Protein AF-A0A5F0D2C3-F1 (afdb_monomer_lite)

Secondary structure (DSSP, 8-state):
-EEE-TTT--EEEE-SSEE-S--EE-TTT--EEEEEEETTTTEEEEEEEETTTEEEEEEEEPSSEEEEEE-SSEEEEEETTEEEEEETTT--EEEEE-PPPPS-B-TTS-EEEE-SSTT-EEEEPPP-TT------

Organism: NCBI:txid1424661

Foldseek 3Di:
DFDALPVPRDTQDDDAAAWDADWAAAPVQRKIWTWGAHPPVRWIKIWITHSVRGTQDIDTDPADKHFQEDHQFWTWIDHPQWIWIAGRRHRDTQDTGNDFDFNYQDHVQWGWGQDPDNPDTDTDRDDSPRPPPPPD

pLDDT: mean 83.44, std 12.87, range [31.44, 94.81]

Structure (mmCIF, N/CA/C/O backbone):
data_AF-A0A5F0D2C3-F1
#
_entry.id   AF-A0A5F0D2C3-F1
#
loop_
_atom_site.group_PDB
_atom_site.id
_atom_site.type_symbol
_atom_site.label_atom_id
_atom_site.label_alt_id
_atom_site.label_comp_id
_atom_site.label_asym_id
_atom_site.label_entity_id
_atom_site.label_seq_id
_atom_site.pdbx_PDB_ins_code
_atom_site.Cartn_x
_atom_site.Cartn_y
_atom_site.Cartn_z
_atom_site.occupancy
_atom_site.B_iso_or_equiv
_atom_site.auth_seq_id
_atom_site.auth_comp_id
_atom_site.auth_asym_id
_atom_site.auth_atom_id
_atom_site.pdbx_PDB_model_num
ATOM 1 N N . MET A 1 1 ? 15.310 9.438 -6.047 1.00 85.06 1 MET A N 1
ATOM 2 C CA . MET A 1 1 ? 15.625 8.144 -5.386 1.00 85.06 1 MET A CA 1
ATOM 3 C C . MET A 1 1 ? 14.975 7.039 -6.202 1.00 85.06 1 MET A C 1
ATOM 5 O O . MET A 1 1 ? 14.100 7.372 -6.983 1.00 85.06 1 MET A O 1
ATOM 9 N N . SER A 1 2 ? 15.358 5.774 -6.068 1.00 90.19 2 SER A N 1
ATOM 10 C CA . SER A 1 2 ? 14.772 4.691 -6.870 1.00 90.19 2 SER A CA 1
ATOM 11 C C . SER A 1 2 ? 14.579 3.416 -6.057 1.00 90.19 2 SER A C 1
ATOM 13 O O . SER A 1 2 ? 15.356 3.124 -5.147 1.00 90.19 2 SER A O 1
ATOM 15 N N . ALA A 1 3 ? 13.535 2.662 -6.394 1.00 90.56 3 ALA A N 1
ATOM 16 C CA . ALA A 1 3 ? 13.345 1.287 -5.958 1.00 90.56 3 ALA A CA 1
ATOM 17 C C . ALA A 1 3 ? 13.962 0.352 -6.997 1.00 90.56 3 ALA A C 1
ATOM 19 O O . ALA A 1 3 ? 13.803 0.564 -8.200 1.00 90.56 3 ALA A O 1
ATOM 20 N N . HIS A 1 4 ? 14.652 -0.685 -6.534 1.00 92.00 4 HIS A N 1
ATOM 21 C CA . HIS A 1 4 ? 15.318 -1.652 -7.397 1.00 92.00 4 HIS A CA 1
ATOM 22 C C . HIS A 1 4 ? 14.894 -3.0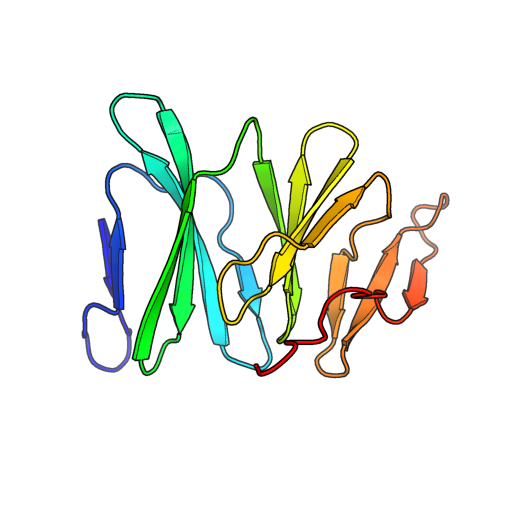68 -7.042 1.00 92.00 4 HIS A C 1
ATOM 24 O O . HIS A 1 4 ? 14.757 -3.402 -5.866 1.00 92.00 4 HIS A O 1
ATOM 30 N N . ASN A 1 5 ? 14.774 -3.917 -8.057 1.00 89.88 5 ASN A N 1
ATOM 31 C CA . ASN A 1 5 ? 14.682 -5.350 -7.852 1.00 89.88 5 ASN A CA 1
ATOM 32 C C . ASN A 1 5 ? 16.065 -5.859 -7.398 1.00 89.88 5 ASN A C 1
ATOM 34 O O . ASN A 1 5 ? 17.027 -5.758 -8.164 1.00 89.88 5 ASN A O 1
ATOM 38 N N . PRO A 1 6 ? 16.209 -6.417 -6.182 1.00 86.62 6 PRO A N 1
ATOM 39 C CA . PRO A 1 6 ? 17.518 -6.801 -5.651 1.00 86.62 6 PRO A CA 1
ATOM 40 C C . PRO A 1 6 ? 18.129 -8.006 -6.378 1.00 86.62 6 PRO A C 1
ATOM 42 O O . PRO A 1 6 ? 19.336 -8.220 -6.299 1.00 86.62 6 PRO A O 1
ATOM 45 N N . ARG A 1 7 ? 17.315 -8.799 -7.089 1.00 88.69 7 ARG A N 1
ATOM 46 C CA . ARG A 1 7 ? 17.767 -9.978 -7.837 1.00 88.69 7 ARG A CA 1
ATOM 47 C C . ARG A 1 7 ? 18.363 -9.597 -9.189 1.00 88.69 7 ARG A C 1
ATOM 49 O O . ARG A 1 7 ? 19.334 -10.211 -9.617 1.00 88.69 7 ARG A O 1
ATOM 56 N N . THR A 1 8 ? 17.766 -8.622 -9.871 1.00 90.31 8 THR A N 1
ATOM 57 C CA . THR A 1 8 ? 18.124 -8.266 -11.256 1.00 90.31 8 THR A CA 1
ATOM 58 C C . THR A 1 8 ? 18.834 -6.919 -11.373 1.00 90.31 8 THR A C 1
ATOM 60 O O . THR A 1 8 ? 19.445 -6.641 -12.401 1.00 90.31 8 THR A O 1
ATOM 63 N N . GLY A 1 9 ? 18.749 -6.069 -10.347 1.00 91.38 9 GLY A N 1
ATOM 64 C CA . GLY A 1 9 ? 19.214 -4.682 -10.374 1.00 91.38 9 GLY A CA 1
ATOM 65 C C . GLY A 1 9 ? 18.301 -3.728 -11.153 1.00 91.38 9 GLY A C 1
ATOM 66 O O . GLY A 1 9 ? 18.575 -2.526 -11.185 1.00 91.38 9 GLY A O 1
ATOM 67 N N . ALA A 1 10 ? 17.223 -4.233 -11.764 1.00 92.50 10 ALA A N 1
ATOM 68 C CA . ALA A 1 10 ? 16.289 -3.428 -12.543 1.00 92.50 10 ALA A CA 1
ATOM 69 C C . ALA A 1 10 ? 15.658 -2.328 -11.680 1.00 92.50 10 ALA A C 1
ATOM 71 O O . ALA A 1 10 ? 15.300 -2.567 -10.525 1.00 92.50 10 ALA A O 1
ATOM 72 N N . ILE A 1 11 ? 15.520 -1.129 -12.245 1.00 94.25 11 ILE A N 1
ATOM 73 C CA . ILE A 1 11 ? 14.780 -0.034 -11.613 1.00 94.25 11 ILE A CA 1
ATOM 74 C C . ILE A 1 11 ? 13.291 -0.369 -11.708 1.00 94.25 11 ILE A C 1
ATOM 76 O O . ILE A 1 11 ? 12.780 -0.584 -12.803 1.00 94.25 11 ILE A O 1
ATOM 80 N N . LEU A 1 12 ? 12.617 -0.423 -10.560 1.00 94.19 12 LEU A N 1
ATOM 81 C CA . LEU A 1 12 ? 11.181 -0.690 -10.455 1.00 94.19 12 LEU A CA 1
ATOM 82 C C . LEU A 1 12 ? 10.364 0.603 -10.414 1.00 94.19 12 LEU A C 1
ATOM 84 O O . LEU A 1 12 ? 9.280 0.662 -10.984 1.00 94.19 12 LEU A O 1
ATOM 88 N N . ALA A 1 13 ? 10.883 1.637 -9.751 1.00 93.00 13 ALA A N 1
ATOM 89 C CA . ALA A 1 13 ? 10.259 2.954 -9.677 1.00 93.00 13 ALA A CA 1
ATOM 90 C C . ALA A 1 13 ? 11.302 4.037 -9.386 1.00 93.00 13 ALA A C 1
ATOM 92 O O . ALA A 1 13 ? 12.325 3.773 -8.744 1.00 93.00 13 ALA A O 1
ATOM 93 N N . GLU A 1 14 ? 11.009 5.265 -9.802 1.00 90.88 14 GLU A N 1
ATOM 94 C CA . GLU A 1 14 ? 11.756 6.463 -9.427 1.00 90.88 14 GLU A CA 1
ATOM 95 C C . GLU A 1 14 ? 10.869 7.381 -8.590 1.00 90.88 14 GLU A C 1
ATOM 97 O O . GLU A 1 14 ? 9.702 7.589 -8.898 1.00 90.88 14 GLU A O 1
ATOM 102 N N . PHE A 1 15 ? 11.444 7.949 -7.536 1.00 85.12 15 PHE A N 1
ATOM 103 C CA . PHE A 1 15 ? 10.763 8.844 -6.612 1.00 85.12 15 PHE A CA 1
ATOM 104 C C . PHE A 1 15 ? 11.375 10.235 -6.684 1.00 85.12 15 PHE A C 1
ATOM 106 O O . PHE A 1 15 ? 12.599 10.408 -6.541 1.00 85.12 15 PHE A O 1
ATOM 113 N N . SER A 1 16 ? 10.503 11.227 -6.824 1.00 75.06 16 SER A N 1
ATOM 114 C CA . SER A 1 16 ? 10.855 12.632 -6.668 1.00 75.06 16 SER A CA 1
ATOM 115 C C . SER A 1 16 ? 10.856 12.987 -5.180 1.00 75.06 16 SER A C 1
ATOM 117 O O . SER A 1 16 ? 9.825 12.913 -4.527 1.00 75.06 16 SER A O 1
ATOM 119 N N . GLY A 1 17 ? 12.016 13.372 -4.641 1.00 78.94 17 GLY A N 1
ATOM 120 C CA . GLY A 1 17 ? 12.165 13.799 -3.244 1.00 78.94 17 GLY A CA 1
ATOM 121 C C . GLY A 1 17 ? 12.714 12.734 -2.291 1.00 78.94 17 GLY A C 1
ATOM 122 O O . GLY A 1 17 ? 13.606 11.957 -2.648 1.00 78.94 17 GLY A O 1
ATOM 123 N N . HIS A 1 18 ? 12.232 12.759 -1.046 1.00 83.19 18 HIS A N 1
ATOM 124 C CA . HIS A 1 18 ? 12.711 11.915 0.053 1.00 83.19 18 HIS A CA 1
ATOM 125 C C . HIS A 1 18 ? 11.624 10.945 0.507 1.00 83.19 18 HIS A C 1
ATOM 127 O O . HIS A 1 18 ? 10.446 11.293 0.498 1.00 83.19 18 HIS A O 1
ATOM 133 N N . LEU A 1 19 ? 12.022 9.745 0.935 1.00 84.38 19 LEU A N 1
ATOM 134 C CA . LEU A 1 19 ? 11.089 8.791 1.532 1.00 84.38 19 LEU A CA 1
ATOM 135 C C . LEU A 1 19 ? 10.469 9.377 2.799 1.00 84.38 19 LEU A C 1
ATOM 137 O O . LEU A 1 19 ? 11.148 10.022 3.600 1.00 84.38 19 LEU A O 1
ATOM 141 N N . ALA A 1 20 ? 9.175 9.136 2.953 1.00 76.94 20 ALA A N 1
ATOM 142 C CA . ALA A 1 20 ? 8.345 9.653 4.020 1.00 76.94 20 ALA A CA 1
ATOM 143 C C . ALA A 1 20 ? 7.719 8.473 4.762 1.00 76.94 20 ALA A C 1
ATOM 145 O O . ALA A 1 20 ? 6.936 7.731 4.184 1.00 76.94 20 ALA A O 1
ATOM 146 N N . GLY A 1 21 ? 8.040 8.299 6.044 1.00 75.69 21 GLY A N 1
ATOM 147 C CA . GLY A 1 21 ? 7.398 7.276 6.873 1.00 75.69 21 GLY A CA 1
ATOM 148 C C . GLY A 1 21 ? 7.686 5.822 6.451 1.00 75.69 21 GLY A C 1
ATOM 149 O O . GLY A 1 21 ? 8.664 5.552 5.749 1.00 75.69 21 GLY A O 1
ATOM 150 N N . PRO A 1 22 ? 6.883 4.863 6.947 1.00 78.94 22 PRO A N 1
ATOM 151 C CA . PRO A 1 22 ? 7.067 3.446 6.665 1.00 78.94 22 PRO A CA 1
ATOM 152 C C . PRO A 1 22 ? 6.605 3.084 5.247 1.00 78.94 22 PRO A C 1
ATOM 154 O O . PRO A 1 22 ? 5.555 3.529 4.783 1.00 78.94 22 PRO A O 1
ATOM 157 N N . SER A 1 23 ? 7.361 2.212 4.581 1.00 87.06 23 SER A N 1
ATOM 158 C CA . SER A 1 23 ? 6.864 1.448 3.435 1.00 87.06 23 SER A CA 1
ATOM 159 C C . SER A 1 23 ? 6.022 0.276 3.923 1.00 87.06 23 SER A C 1
ATOM 161 O O . SER A 1 23 ? 6.317 -0.294 4.975 1.00 87.06 23 SER A O 1
ATOM 163 N N . ILE A 1 24 ? 5.024 -0.125 3.141 1.00 90.75 24 ILE A N 1
ATOM 164 C CA . ILE A 1 24 ? 4.178 -1.263 3.481 1.00 90.75 24 ILE A CA 1
ATOM 165 C C . ILE A 1 24 ? 4.195 -2.304 2.380 1.00 90.75 24 ILE A C 1
ATOM 167 O O . ILE A 1 24 ? 4.063 -1.975 1.205 1.00 90.75 24 ILE A O 1
ATOM 171 N N . SER A 1 25 ? 4.387 -3.556 2.767 1.00 88.50 25 SER A N 1
ATOM 172 C CA . SER A 1 25 ? 4.367 -4.686 1.852 1.00 88.50 25 SER A CA 1
ATOM 173 C C . SER A 1 25 ? 3.094 -5.485 2.037 1.00 88.50 25 SER A C 1
ATOM 175 O O . SER A 1 25 ? 2.621 -5.681 3.157 1.00 88.50 25 SER A O 1
ATOM 177 N N . ASN A 1 26 ? 2.577 -5.997 0.935 1.00 83.94 26 ASN A N 1
ATOM 178 C CA . ASN A 1 26 ? 1.616 -7.074 0.962 1.00 83.94 26 ASN A CA 1
ATOM 179 C C . ASN A 1 26 ? 2.367 -8.415 0.945 1.00 83.94 26 ASN A C 1
ATOM 181 O O . ASN A 1 26 ? 2.998 -8.751 -0.053 1.00 83.94 26 ASN A O 1
ATOM 185 N N . GLU A 1 27 ? 2.322 -9.175 2.041 1.00 73.94 27 GLU A N 1
ATOM 186 C CA . GLU A 1 27 ? 3.142 -10.389 2.196 1.00 73.94 27 GLU A CA 1
ATOM 187 C C . GLU A 1 27 ? 2.796 -11.508 1.203 1.00 73.94 27 GLU A C 1
ATOM 189 O O . GLU A 1 27 ? 3.650 -12.337 0.903 1.00 73.94 27 GLU A O 1
ATOM 194 N N . SER A 1 28 ? 1.570 -11.548 0.679 1.00 77.81 28 SER A N 1
ATOM 195 C CA . SER A 1 28 ? 1.140 -12.581 -0.270 1.00 77.81 28 SER A CA 1
ATOM 196 C C . SER A 1 28 ? 1.562 -12.309 -1.711 1.00 77.81 28 SER A C 1
ATOM 198 O O . SER A 1 28 ? 1.821 -13.265 -2.440 1.00 77.81 28 SER A O 1
ATOM 200 N N . SER A 1 29 ? 1.639 -11.043 -2.130 1.00 78.81 29 SER A N 1
ATOM 201 C CA . SER A 1 29 ? 2.011 -10.678 -3.505 1.00 78.81 29 SER A CA 1
ATOM 202 C C . SER A 1 29 ? 3.396 -10.041 -3.623 1.00 78.81 29 SER A C 1
ATOM 204 O O . SER A 1 29 ? 3.802 -9.697 -4.723 1.00 78.81 29 SER A O 1
ATOM 206 N N . GLU A 1 30 ? 4.088 -9.814 -2.503 1.00 85.00 30 GLU A N 1
ATOM 207 C CA . GLU A 1 30 ? 5.351 -9.063 -2.421 1.00 85.00 30 GLU A CA 1
ATOM 208 C C . GLU A 1 30 ? 5.273 -7.625 -2.972 1.00 85.00 30 GLU A C 1
ATOM 210 O O . GLU A 1 30 ? 6.293 -6.951 -3.130 1.00 85.00 30 GLU A O 1
ATOM 215 N N . ASN A 1 31 ? 4.062 -7.114 -3.214 1.00 90.88 31 ASN A N 1
ATOM 216 C CA . ASN A 1 31 ? 3.886 -5.745 -3.672 1.00 90.88 31 ASN A CA 1
ATOM 217 C C . ASN A 1 31 ? 4.248 -4.774 -2.553 1.00 90.88 31 ASN A C 1
ATOM 219 O O . ASN A 1 31 ? 3.981 -5.019 -1.374 1.00 90.88 31 ASN A O 1
ATOM 223 N N . LEU A 1 32 ? 4.802 -3.633 -2.941 1.00 92.56 32 LEU A N 1
ATOM 224 C CA . LEU A 1 32 ? 5.276 -2.600 -2.037 1.00 92.56 32 LEU A CA 1
ATOM 225 C C . LEU A 1 32 ? 4.529 -1.295 -2.298 1.00 92.56 32 LEU A C 1
ATOM 227 O O . LEU A 1 32 ? 4.437 -0.856 -3.439 1.00 92.56 32 LEU A O 1
ATOM 231 N N . ALA A 1 33 ? 4.053 -0.635 -1.248 1.00 93.00 33 ALA A N 1
ATOM 232 C CA . ALA A 1 33 ? 3.654 0.762 -1.316 1.00 93.00 33 ALA A CA 1
ATOM 233 C C . ALA A 1 33 ? 4.647 1.619 -0.527 1.00 93.00 33 ALA A C 1
ATOM 235 O O . ALA A 1 33 ? 4.959 1.348 0.638 1.00 93.00 33 ALA A O 1
ATOM 236 N N . VAL A 1 34 ? 5.162 2.654 -1.181 1.00 91.88 34 VAL A N 1
ATOM 237 C CA . VAL A 1 34 ? 6.207 3.532 -0.660 1.00 91.88 34 VAL A CA 1
ATOM 238 C C . VAL A 1 34 ? 5.656 4.941 -0.560 1.00 91.88 34 VAL A C 1
ATOM 240 O O . VAL A 1 34 ? 5.112 5.467 -1.527 1.00 91.88 34 VAL A O 1
ATOM 243 N N . SER A 1 35 ? 5.802 5.554 0.612 1.00 90.38 35 SER A N 1
ATOM 244 C CA . SER A 1 35 ? 5.465 6.960 0.815 1.00 90.38 35 SER A CA 1
ATOM 245 C C . SER A 1 35 ? 6.703 7.841 0.620 1.00 90.38 35 SER A C 1
ATOM 247 O O . SER A 1 35 ? 7.804 7.507 1.063 1.00 90.38 35 SER A O 1
ATOM 249 N N . SER A 1 36 ? 6.543 8.970 -0.063 1.00 88.75 36 SER A N 1
ATOM 250 C CA . SER A 1 36 ? 7.595 9.965 -0.302 1.00 88.75 36 SER A CA 1
ATOM 251 C C . SER A 1 36 ? 7.040 11.388 -0.233 1.00 88.75 36 SER A C 1
ATOM 253 O O . SER A 1 36 ? 5.831 11.582 -0.267 1.00 88.75 36 SER A O 1
ATOM 255 N N . PHE A 1 37 ? 7.901 12.392 -0.084 1.00 85.94 37 PHE A N 1
ATOM 256 C CA . PHE A 1 37 ? 7.511 13.801 -0.151 1.00 85.94 37 PHE A CA 1
ATOM 257 C C . PHE A 1 37 ? 7.861 14.385 -1.507 1.00 85.94 37 PHE A C 1
ATOM 259 O O . PHE A 1 37 ? 9.028 14.346 -1.898 1.00 85.94 37 PHE A O 1
ATOM 266 N N . ARG A 1 38 ? 6.882 15.013 -2.161 1.00 80.75 38 ARG A N 1
ATOM 267 C CA . ARG A 1 38 ? 7.0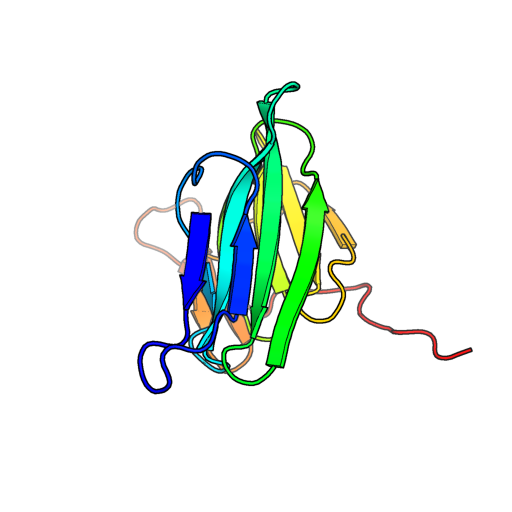78 15.757 -3.401 1.00 80.75 38 ARG A CA 1
ATOM 268 C C . ARG A 1 38 ? 7.628 17.157 -3.129 1.00 80.75 38 ARG A C 1
ATOM 270 O O . ARG A 1 38 ? 6.968 17.963 -2.477 1.00 80.75 38 ARG A O 1
ATOM 277 N N . PRO A 1 39 ? 8.794 17.523 -3.676 1.00 75.38 39 PRO A N 1
ATOM 278 C CA . PRO A 1 39 ? 9.199 18.919 -3.768 1.00 75.38 39 PRO A CA 1
ATOM 279 C C . PRO A 1 39 ? 8.452 19.600 -4.935 1.00 75.38 39 PRO A C 1
ATOM 281 O O . PRO A 1 39 ? 8.308 18.979 -5.989 1.00 75.38 39 PRO A O 1
ATOM 284 N N . PRO A 1 40 ? 8.017 20.870 -4.818 1.00 77.81 40 PRO A N 1
ATOM 285 C CA . PRO A 1 40 ? 8.299 21.808 -3.727 1.00 77.81 40 PRO A CA 1
ATOM 286 C C . PRO A 1 40 ? 7.182 21.937 -2.678 1.00 77.81 40 PRO A C 1
ATOM 288 O O . PRO A 1 40 ? 7.395 22.601 -1.669 1.00 77.81 40 PRO A O 1
ATOM 291 N N . ASP A 1 41 ? 6.001 21.366 -2.915 1.00 77.19 41 ASP A N 1
ATOM 292 C CA . ASP A 1 41 ? 4.817 21.586 -2.074 1.00 77.19 41 ASP A CA 1
ATOM 293 C C . ASP A 1 41 ? 4.806 20.751 -0.786 1.00 77.19 41 ASP A C 1
ATOM 295 O O . ASP A 1 41 ? 4.008 21.018 0.110 1.00 77.19 41 ASP A O 1
ATOM 299 N N . GLY A 1 42 ? 5.711 19.776 -0.670 1.00 77.19 42 GLY A N 1
ATOM 300 C CA . GLY A 1 42 ? 5.822 18.902 0.493 1.00 77.19 42 GLY A CA 1
ATOM 301 C C . GLY A 1 42 ? 4.682 17.892 0.587 1.00 77.19 42 GLY A C 1
ATOM 302 O O . GLY A 1 42 ? 4.503 17.291 1.644 1.00 77.19 42 GLY A O 1
ATOM 303 N N . ALA A 1 43 ? 3.907 17.704 -0.486 1.00 84.12 43 ALA A N 1
ATOM 304 C CA . ALA A 1 43 ? 2.797 16.765 -0.487 1.00 84.12 43 ALA A CA 1
ATOM 305 C C . ALA A 1 43 ? 3.309 15.325 -0.348 1.00 84.12 43 ALA A C 1
ATOM 307 O O . ALA A 1 43 ? 4.312 14.949 -0.962 1.00 84.12 43 ALA A O 1
ATOM 308 N N . THR A 1 44 ? 2.613 14.506 0.440 1.00 87.31 44 THR A N 1
ATOM 309 C CA . THR A 1 44 ? 2.912 13.075 0.522 1.00 87.31 44 THR A CA 1
ATOM 310 C C . THR A 1 44 ? 2.443 12.393 -0.758 1.00 87.31 44 THR A C 1
ATOM 312 O O . THR A 1 44 ? 1.313 12.576 -1.199 1.00 87.31 44 THR A O 1
ATOM 315 N N . MET A 1 45 ? 3.312 11.596 -1.357 1.00 89.44 45 MET A N 1
ATOM 316 C CA . MET A 1 45 ? 3.028 10.742 -2.499 1.00 89.44 45 MET A CA 1
ATOM 317 C C . MET A 1 45 ? 3.098 9.290 -2.064 1.00 89.44 45 MET A C 1
ATOM 319 O O . MET A 1 45 ? 4.035 8.906 -1.368 1.00 89.44 45 MET A O 1
ATOM 323 N N . LEU A 1 46 ? 2.131 8.492 -2.494 1.00 92.12 46 LEU A N 1
ATOM 324 C CA . LEU A 1 46 ? 2.127 7.049 -2.333 1.00 92.12 46 LEU A CA 1
ATOM 325 C C . LEU A 1 46 ? 2.323 6.401 -3.697 1.00 92.12 46 LEU A C 1
ATOM 327 O O . LEU A 1 46 ? 1.533 6.624 -4.612 1.00 92.12 46 LEU A O 1
ATOM 331 N N . THR A 1 47 ? 3.360 5.586 -3.812 1.00 93.56 47 THR A N 1
ATOM 332 C CA . THR A 1 47 ? 3.700 4.858 -5.033 1.00 93.56 47 THR A CA 1
ATOM 333 C C . THR A 1 47 ? 3.530 3.369 -4.770 1.00 93.56 47 THR A C 1
ATOM 335 O O . THR A 1 47 ? 4.161 2.842 -3.851 1.00 93.56 47 THR A O 1
ATOM 338 N N . ALA A 1 48 ? 2.704 2.688 -5.562 1.00 94.62 48 ALA A N 1
ATOM 339 C CA . ALA A 1 48 ? 2.585 1.234 -5.527 1.00 94.62 48 ALA A CA 1
ATOM 340 C C . ALA A 1 48 ? 3.494 0.589 -6.569 1.00 94.62 48 ALA A C 1
ATOM 342 O O . ALA A 1 48 ? 3.601 1.051 -7.706 1.00 94.62 48 ALA A O 1
ATOM 343 N N . ILE A 1 49 ? 4.151 -0.489 -6.162 1.00 94.19 49 ILE A N 1
ATOM 344 C CA . ILE A 1 49 ? 5.186 -1.182 -6.915 1.00 94.19 49 ILE A CA 1
ATOM 345 C C . ILE A 1 49 ? 4.906 -2.674 -6.843 1.00 94.19 49 ILE A C 1
ATOM 347 O O . ILE A 1 49 ? 4.693 -3.235 -5.768 1.00 94.19 49 ILE A O 1
ATOM 351 N N . ASP A 1 50 ? 4.949 -3.302 -8.002 1.00 91.38 50 ASP A N 1
ATOM 352 C CA . ASP A 1 50 ? 4.978 -4.739 -8.181 1.00 91.38 50 ASP A CA 1
ATOM 353 C C . ASP A 1 50 ? 6.425 -5.147 -8.526 1.00 91.38 50 ASP A C 1
ATOM 355 O O . ASP A 1 50 ? 7.081 -4.486 -9.341 1.00 91.38 50 ASP A O 1
ATOM 359 N N . PRO A 1 51 ? 6.989 -6.174 -7.872 1.00 88.62 51 PRO A N 1
ATOM 360 C CA . PRO A 1 51 ? 8.400 -6.528 -8.033 1.00 88.62 51 PRO A CA 1
ATOM 361 C C . PRO A 1 51 ? 8.751 -7.074 -9.425 1.00 88.62 51 PRO A C 1
ATOM 363 O O . PRO A 1 51 ? 9.934 -7.062 -9.796 1.00 88.62 51 PRO A O 1
ATOM 366 N N . ASP A 1 52 ? 7.752 -7.527 -10.185 1.00 89.56 52 ASP A N 1
ATOM 367 C CA . ASP A 1 52 ? 7.914 -8.133 -11.504 1.00 89.56 52 ASP A CA 1
ATOM 368 C C . ASP A 1 52 ? 7.672 -7.128 -12.641 1.00 89.56 52 ASP A C 1
ATOM 370 O O . ASP A 1 52 ? 8.334 -7.194 -13.679 1.00 89.56 52 ASP A O 1
ATOM 374 N N . SER A 1 53 ? 6.750 -6.183 -12.449 1.00 90.12 53 SER A N 1
ATOM 375 C CA . SER A 1 53 ? 6.304 -5.225 -13.471 1.00 90.12 53 SER A CA 1
ATOM 376 C C . SER A 1 53 ? 6.687 -3.767 -13.191 1.00 90.12 53 SER A C 1
ATOM 378 O O . SER A 1 53 ? 6.656 -2.946 -14.108 1.00 90.12 53 SER A O 1
ATOM 380 N N . GLY A 1 54 ? 7.129 -3.448 -11.972 1.00 93.56 54 GLY A N 1
ATOM 381 C CA . GLY A 1 54 ? 7.553 -2.110 -11.564 1.00 93.56 54 GLY A CA 1
ATOM 382 C C . GLY A 1 54 ? 6.414 -1.260 -11.001 1.00 93.56 54 GLY A C 1
ATOM 383 O O . GLY A 1 54 ? 5.518 -1.753 -10.320 1.00 93.56 54 GLY A O 1
ATOM 384 N N . MET A 1 55 ? 6.484 0.054 -11.216 1.00 94.81 55 MET A N 1
ATOM 385 C CA . MET A 1 55 ? 5.486 1.001 -10.719 1.00 94.81 55 MET A CA 1
ATOM 386 C C . MET A 1 55 ? 4.104 0.716 -11.320 1.00 94.81 55 MET A C 1
ATOM 388 O O . MET A 1 55 ? 3.926 0.771 -12.535 1.00 94.81 55 MET A O 1
ATOM 392 N N . LEU A 1 56 ? 3.121 0.481 -10.452 1.00 93.88 56 LEU A N 1
ATOM 393 C CA . LEU A 1 56 ? 1.725 0.284 -10.837 1.00 93.88 56 LEU A CA 1
ATOM 394 C C . LEU A 1 56 ? 0.999 1.622 -10.971 1.00 93.88 56 LEU A C 1
ATOM 396 O O . LEU A 1 56 ? 0.362 1.904 -11.983 1.00 93.88 56 LEU A O 1
ATOM 400 N N . TRP A 1 57 ? 1.102 2.452 -9.936 1.00 94.81 57 TRP A N 1
ATOM 401 C CA . TRP A 1 57 ? 0.481 3.767 -9.878 1.00 94.81 57 TRP A CA 1
ATOM 402 C C . TRP A 1 57 ? 1.160 4.637 -8.827 1.00 94.81 57 TRP A C 1
ATOM 404 O O . TRP A 1 57 ? 1.902 4.168 -7.958 1.00 94.81 57 TRP A O 1
ATOM 414 N N . GLU A 1 58 ? 0.867 5.927 -8.910 1.00 93.06 58 GLU A N 1
ATOM 415 C CA . GLU A 1 58 ? 1.340 6.942 -7.988 1.00 93.06 58 GLU A CA 1
ATOM 416 C C . GLU A 1 58 ? 0.203 7.921 -7.685 1.00 93.06 58 GLU A C 1
ATOM 418 O O . GLU A 1 58 ? -0.505 8.365 -8.590 1.00 93.06 58 GLU A O 1
ATOM 423 N N . GLN A 1 59 ? 0.018 8.254 -6.408 1.00 90.44 59 GLN A N 1
ATOM 424 C CA . GLN A 1 59 ? -1.069 9.113 -5.956 1.00 90.44 59 GLN A CA 1
ATOM 425 C C . GLN A 1 59 ? -0.583 10.138 -4.933 1.00 90.44 59 GLN A C 1
ATOM 427 O O . GLN A 1 59 ? 0.149 9.818 -3.999 1.00 90.44 59 GLN A O 1
ATOM 432 N N . VAL A 1 60 ? -1.036 11.382 -5.085 1.00 89.38 60 VAL A N 1
ATOM 433 C CA . VAL A 1 60 ? -0.849 12.427 -4.074 1.00 89.38 60 VAL A CA 1
ATOM 434 C C . VAL A 1 60 ? -1.868 12.217 -2.960 1.00 89.38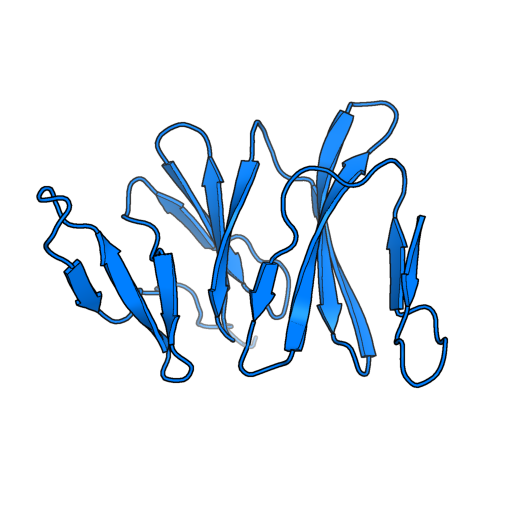 60 VAL A C 1
ATOM 436 O O . VAL A 1 60 ? -3.068 12.149 -3.223 1.00 89.38 60 VAL A O 1
ATOM 439 N N . LEU A 1 61 ? -1.392 12.127 -1.724 1.00 86.06 61 LEU A N 1
ATOM 440 C CA . LEU A 1 61 ? -2.225 12.014 -0.538 1.00 86.06 61 LEU A CA 1
ATOM 441 C C . LEU A 1 61 ? -2.473 13.395 0.075 1.00 86.06 61 LEU A C 1
ATOM 443 O O . LEU A 1 61 ? -1.575 14.237 0.155 1.00 86.06 61 LEU A O 1
ATOM 447 N N . GLU A 1 62 ? -3.706 13.627 0.519 1.00 80.56 62 GLU A N 1
ATOM 448 C CA . GLU A 1 62 ? -4.088 14.869 1.185 1.00 80.56 62 GLU A CA 1
ATOM 449 C C . GLU A 1 62 ? -3.911 14.774 2.706 1.00 80.56 62 GLU A C 1
ATOM 451 O O . GLU A 1 62 ? -4.507 13.924 3.374 1.00 80.56 62 GLU A O 1
ATOM 456 N N . GLY A 1 63 ? -3.175 15.734 3.268 1.00 76.56 63 GLY A N 1
ATOM 457 C CA . GLY A 1 63 ? -2.958 15.852 4.709 1.00 76.56 63 GLY A CA 1
ATOM 458 C C . GLY A 1 63 ? -1.918 14.874 5.258 1.00 76.56 63 GLY A C 1
ATOM 459 O O . GLY A 1 63 ? -1.172 14.239 4.517 1.00 76.56 63 GLY A O 1
ATOM 460 N N . ASP A 1 64 ? -1.852 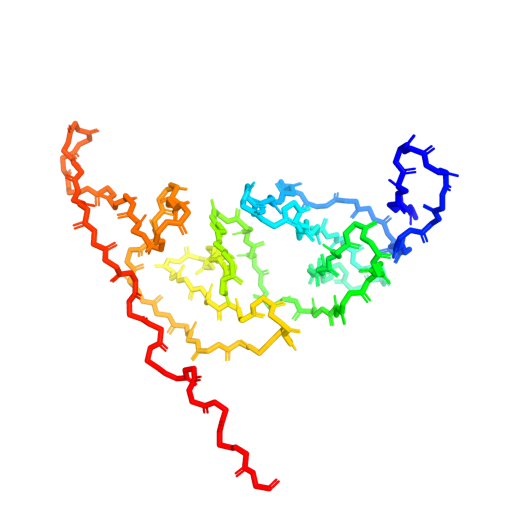14.777 6.587 1.00 77.94 64 ASP A N 1
ATOM 461 C CA . ASP A 1 64 ? -0.937 13.855 7.262 1.00 77.94 64 ASP A CA 1
ATOM 462 C C . ASP A 1 64 ? -1.497 12.429 7.179 1.00 77.94 64 ASP A C 1
ATOM 464 O O . ASP A 1 64 ? -2.422 12.044 7.905 1.00 77.94 64 ASP A O 1
ATOM 468 N N . THR A 1 65 ? -0.990 11.694 6.192 1.00 85.44 65 THR A N 1
ATOM 469 C CA . THR A 1 65 ? -1.467 10.372 5.794 1.00 85.44 65 THR A CA 1
ATOM 470 C C . THR A 1 65 ? -0.344 9.370 6.011 1.00 85.44 65 THR A C 1
ATOM 472 O O . THR A 1 65 ? 0.763 9.577 5.521 1.00 85.44 65 THR A O 1
ATOM 475 N N . THR A 1 66 ? -0.601 8.268 6.716 1.00 85.50 66 THR A N 1
ATOM 476 C CA . THR A 1 66 ? 0.436 7.251 6.971 1.00 85.50 66 THR A CA 1
ATOM 477 C C . THR A 1 66 ? -0.068 5.851 6.629 1.00 85.50 66 THR A C 1
ATOM 479 O O . THR A 1 66 ? -1.131 5.464 7.130 1.00 85.50 66 THR A O 1
ATOM 482 N N . PRO A 1 67 ? 0.675 5.062 5.828 1.00 88.81 67 PRO A N 1
ATOM 483 C CA . PRO A 1 67 ? 0.389 3.643 5.644 1.00 88.81 67 PRO A CA 1
ATOM 484 C C . PRO A 1 67 ? 0.360 2.895 6.976 1.00 88.81 67 PRO A C 1
ATOM 486 O O . PRO A 1 67 ? 1.228 3.095 7.825 1.00 88.81 67 PRO A O 1
ATOM 489 N N . ALA A 1 68 ? -0.652 2.050 7.168 1.00 89.38 68 ALA A N 1
ATOM 490 C CA . ALA A 1 68 ? -0.863 1.334 8.423 1.00 89.38 68 ALA A CA 1
ATOM 491 C C . ALA A 1 68 ? -0.914 -0.187 8.247 1.00 89.38 68 ALA A C 1
ATOM 493 O O . ALA A 1 68 ? -0.290 -0.897 9.031 1.00 89.38 68 ALA A O 1
ATOM 494 N N . SER A 1 69 ? -1.629 -0.685 7.237 1.00 90.44 69 SER A N 1
ATOM 495 C CA . SER A 1 69 ? -1.678 -2.111 6.882 1.00 90.44 69 SER A CA 1
ATOM 496 C C . SER A 1 69 ? -1.988 -2.309 5.398 1.00 90.44 69 SER A C 1
ATOM 498 O O . SER A 1 69 ? -2.380 -1.372 4.697 1.00 90.44 69 SER A O 1
ATOM 500 N N . ALA A 1 70 ? -1.776 -3.526 4.906 1.00 91.44 70 ALA A N 1
ATOM 501 C CA . ALA A 1 70 ? -1.932 -3.894 3.506 1.00 91.44 70 ALA A CA 1
ATOM 502 C C . ALA A 1 70 ? -2.503 -5.306 3.361 1.00 91.44 70 ALA A C 1
ATOM 504 O O . ALA A 1 70 ? -2.371 -6.133 4.259 1.00 91.44 70 ALA A O 1
ATOM 505 N N . SER A 1 71 ? -3.122 -5.556 2.212 1.00 89.50 71 SER A N 1
ATOM 506 C CA . SER A 1 71 ? -3.588 -6.859 1.731 1.00 89.50 71 SER A CA 1
ATOM 507 C C . SER A 1 71 ? -3.461 -6.913 0.207 1.00 89.50 71 SER A C 1
ATOM 509 O O . SER A 1 71 ? -3.251 -5.871 -0.412 1.00 89.50 71 SER A O 1
ATOM 511 N N . ASP A 1 72 ? -3.726 -8.069 -0.410 1.00 86.06 72 ASP A N 1
ATOM 512 C CA . ASP A 1 72 ? -3.778 -8.220 -1.879 1.00 86.06 72 ASP A CA 1
ATOM 513 C C . ASP A 1 72 ? -4.712 -7.232 -2.587 1.00 86.06 72 ASP A C 1
ATOM 515 O O . ASP A 1 72 ? -4.549 -6.950 -3.771 1.00 86.06 72 ASP A O 1
ATOM 519 N N . LYS A 1 73 ? -5.732 -6.733 -1.884 1.00 87.12 73 LYS A N 1
ATOM 520 C CA . LYS A 1 73 ? -6.783 -5.904 -2.483 1.00 87.12 73 LYS A CA 1
ATOM 521 C C . LYS A 1 73 ? -6.626 -4.426 -2.179 1.00 87.12 73 LYS A C 1
ATOM 523 O O . LYS A 1 73 ? -7.105 -3.599 -2.950 1.00 87.12 73 LYS A O 1
ATOM 528 N N . ALA A 1 74 ? -6.024 -4.087 -1.043 1.00 90.00 74 ALA A N 1
ATOM 529 C CA . ALA A 1 74 ? -6.111 -2.739 -0.509 1.00 90.00 74 ALA A CA 1
ATOM 530 C C . ALA A 1 74 ? -4.942 -2.353 0.397 1.00 90.00 74 ALA A C 1
ATOM 532 O O . ALA A 1 74 ? -4.403 -3.184 1.133 1.00 90.00 74 ALA A O 1
ATOM 533 N N . ILE A 1 75 ? -4.641 -1.056 0.378 1.00 91.88 75 ILE A N 1
ATOM 534 C CA . ILE A 1 75 ? -3.778 -0.343 1.316 1.00 91.88 75 ILE A CA 1
ATOM 535 C C . ILE A 1 75 ? -4.677 0.434 2.275 1.00 91.88 75 ILE A C 1
ATOM 537 O O . ILE A 1 75 ? -5.542 1.199 1.841 1.00 91.88 75 ILE A O 1
ATOM 541 N N . TYR A 1 76 ? -4.444 0.276 3.574 1.00 90.56 76 TYR A N 1
ATOM 542 C CA . TYR A 1 76 ? -5.146 1.017 4.613 1.00 90.56 76 TYR A CA 1
ATOM 543 C C . TYR A 1 76 ? -4.237 2.115 5.161 1.00 90.56 76 TYR A C 1
ATOM 545 O O . TYR A 1 76 ? -3.145 1.854 5.677 1.00 90.56 76 TYR A O 1
ATOM 553 N N . LEU A 1 77 ? -4.702 3.355 5.061 1.00 90.38 77 LEU A N 1
ATOM 554 C CA . LEU A 1 77 ? -4.009 4.555 5.508 1.00 90.38 77 LEU A CA 1
ATOM 555 C C . LEU A 1 77 ? -4.705 5.154 6.734 1.00 90.38 77 LEU A C 1
ATOM 557 O O . LEU A 1 77 ? -5.933 5.183 6.816 1.00 90.38 77 LEU A O 1
ATOM 561 N N . ARG A 1 78 ? -3.922 5.696 7.668 1.00 88.56 78 ARG A N 1
ATOM 562 C CA . ARG A 1 78 ? -4.407 6.568 8.751 1.00 88.56 78 ARG A CA 1
ATOM 563 C C . ARG A 1 78 ? -4.432 8.010 8.274 1.00 88.56 78 ARG A C 1
ATOM 565 O O . ARG A 1 78 ? -3.442 8.459 7.703 1.00 88.56 78 ARG A O 1
ATOM 572 N N . VAL A 1 79 ? -5.528 8.726 8.544 1.00 86.31 79 VAL A N 1
ATOM 573 C CA . VAL A 1 79 ? -5.673 10.153 8.211 1.00 86.31 79 VAL A CA 1
ATOM 574 C C . VAL A 1 79 ? -6.337 10.896 9.366 1.00 86.31 79 VAL A C 1
ATOM 576 O O . VAL A 1 79 ? -7.558 10.849 9.534 1.00 86.31 79 VAL A O 1
ATOM 579 N N . GLY A 1 80 ? -5.543 11.581 10.191 1.00 82.62 80 GLY A N 1
ATOM 580 C CA . GLY A 1 80 ? -6.040 12.202 11.423 1.00 82.62 80 GLY A CA 1
ATOM 581 C C . GLY A 1 80 ? -6.766 11.190 12.323 1.00 82.62 80 GLY A C 1
ATOM 582 O O . GLY A 1 80 ? -6.182 10.195 12.741 1.00 82.62 80 GLY A O 1
ATOM 583 N N . MET A 1 81 ? -8.049 11.435 12.613 1.00 76.94 81 MET A N 1
ATOM 584 C CA . MET A 1 81 ? -8.906 10.517 13.390 1.00 76.94 81 MET A CA 1
ATOM 585 C C . MET A 1 81 ? -9.640 9.468 12.539 1.00 76.94 81 MET A C 1
ATOM 587 O O . MET A 1 81 ? -10.420 8.684 13.075 1.00 76.94 81 MET A O 1
ATOM 591 N N . GLY A 1 82 ? -9.447 9.487 11.223 1.00 83.88 82 GLY A N 1
ATOM 592 C CA . GLY A 1 82 ? -10.092 8.576 10.292 1.00 83.88 82 GLY A CA 1
ATOM 593 C C . GLY A 1 82 ? -9.104 7.664 9.581 1.00 83.88 82 GLY A C 1
ATOM 594 O O . GLY A 1 82 ? -7.911 7.596 9.892 1.00 83.88 82 GLY A O 1
ATOM 595 N N . ASN A 1 83 ? -9.629 6.977 8.582 1.00 87.75 83 ASN A N 1
ATOM 596 C CA . ASN A 1 83 ? -8.875 6.128 7.685 1.00 87.75 83 ASN A CA 1
ATOM 597 C C . ASN A 1 83 ? -9.165 6.491 6.231 1.00 8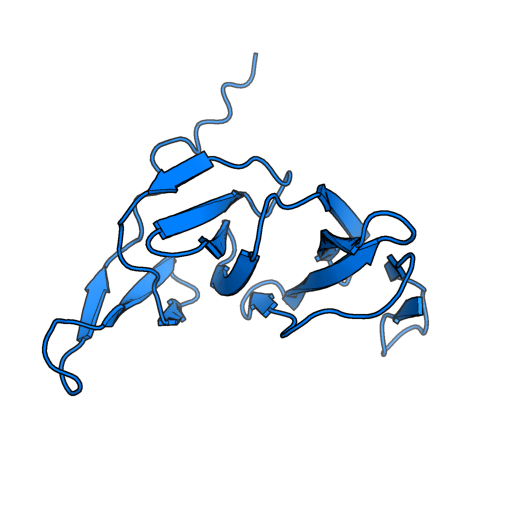7.75 83 ASN A C 1
ATOM 599 O O . ASN A 1 83 ? -10.150 7.170 5.932 1.00 87.75 83 ASN A O 1
ATOM 603 N N . VAL A 1 84 ? -8.286 6.036 5.348 1.00 89.06 84 VAL A N 1
ATOM 604 C CA . VAL A 1 84 ? -8.522 5.984 3.912 1.00 89.06 84 VAL A CA 1
ATOM 605 C C . VAL A 1 84 ? -8.138 4.598 3.414 1.00 89.06 84 VAL A C 1
ATOM 607 O O . VAL A 1 84 ? -7.075 4.092 3.768 1.00 89.06 84 VAL A O 1
ATOM 610 N N . THR A 1 85 ? -8.983 4.006 2.577 1.00 90.00 85 THR A N 1
ATOM 611 C CA . THR A 1 85 ? -8.679 2.741 1.897 1.00 90.00 85 THR A CA 1
ATOM 612 C C . THR A 1 85 ? -8.422 3.005 0.421 1.00 90.00 85 THR A C 1
ATOM 614 O O . THR A 1 85 ? -9.244 3.633 -0.252 1.00 90.00 85 THR A O 1
ATOM 617 N N . ILE A 1 86 ? -7.288 2.520 -0.080 1.00 90.81 86 ILE A N 1
ATOM 618 C CA . ILE A 1 86 ? -6.888 2.619 -1.485 1.00 90.81 86 ILE A CA 1
ATOM 619 C C . ILE A 1 86 ? -6.842 1.218 -2.078 1.00 90.81 86 ILE A C 1
ATOM 621 O O . ILE A 1 86 ? -6.263 0.308 -1.489 1.00 90.81 86 ILE A O 1
ATOM 625 N N . THR A 1 87 ? -7.446 1.049 -3.247 1.00 90.50 87 THR A N 1
ATOM 626 C CA . THR A 1 87 ? -7.408 -0.205 -4.000 1.00 90.50 87 THR A CA 1
ATOM 627 C C . THR A 1 87 ? -5.995 -0.442 -4.521 1.00 90.50 87 THR A C 1
ATOM 629 O O . THR A 1 87 ? -5.403 0.431 -5.152 1.00 90.50 87 THR A O 1
ATOM 632 N N . TRP A 1 88 ? -5.441 -1.628 -4.265 1.00 89.31 88 TRP A N 1
ATOM 633 C CA . TRP A 1 88 ? -4.050 -1.918 -4.615 1.00 89.31 88 TRP A CA 1
ATOM 634 C C . TRP A 1 88 ? -3.820 -1.939 -6.128 1.00 89.31 88 TRP A C 1
ATOM 636 O O . TRP A 1 88 ? -2.772 -1.508 -6.592 1.00 89.31 88 TRP A O 1
ATOM 646 N N . SER A 1 89 ? -4.776 -2.437 -6.912 1.00 89.06 89 SER A N 1
ATOM 647 C CA . SER A 1 89 ? -4.587 -2.654 -8.352 1.00 89.06 89 SER A CA 1
ATOM 648 C C . SER A 1 89 ? -4.500 -1.369 -9.174 1.00 89.06 89 SER A C 1
ATOM 650 O O . SER A 1 89 ? -3.804 -1.351 -10.183 1.00 89.06 89 SER A O 1
ATOM 652 N N . ASP A 1 90 ? -5.211 -0.315 -8.776 1.00 89.19 90 ASP A N 1
ATOM 653 C CA . ASP A 1 90 ? -5.414 0.880 -9.607 1.00 89.19 90 ASP A CA 1
ATOM 654 C C . ASP A 1 90 ? -5.289 2.211 -8.848 1.00 89.19 90 ASP A C 1
ATOM 656 O O . ASP A 1 90 ? -5.449 3.274 -9.445 1.00 89.19 90 ASP A O 1
ATOM 660 N N . GLY A 1 91 ? -5.010 2.177 -7.543 1.00 91.50 91 GLY A N 1
ATOM 661 C CA . GLY A 1 91 ? -4.891 3.381 -6.727 1.00 91.50 91 GLY A CA 1
ATOM 662 C C . GLY A 1 91 ? -6.232 4.062 -6.454 1.00 91.50 91 GLY A C 1
ATOM 663 O O . GLY A 1 91 ? -6.262 5.191 -5.971 1.00 91.50 91 GLY A O 1
ATOM 664 N N . HIS A 1 92 ? -7.370 3.418 -6.737 1.00 90.56 92 HIS A N 1
ATOM 665 C CA . HIS A 1 92 ? -8.662 4.046 -6.501 1.00 90.56 92 HIS A CA 1
ATOM 666 C C . HIS A 1 92 ? -8.960 4.145 -5.001 1.00 90.56 92 HIS A C 1
ATOM 668 O O . HIS A 1 92 ? -9.110 3.136 -4.301 1.00 90.56 92 HIS A O 1
ATOM 674 N N . GLN A 1 93 ? -9.116 5.375 -4.513 1.00 88.06 93 GLN A N 1
ATOM 675 C CA . GLN A 1 93 ? -9.517 5.663 -3.142 1.00 88.06 93 GLN A CA 1
ATOM 676 C C . GLN A 1 93 ? -11.004 5.341 -2.940 1.00 88.06 93 GLN A C 1
ATOM 678 O O . GLN A 1 93 ? -11.868 5.972 -3.542 1.00 88.06 93 GLN A O 1
ATOM 683 N N . GLN A 1 94 ? -11.319 4.362 -2.093 1.00 73.88 94 GLN A N 1
ATOM 684 C CA . GLN A 1 94 ? -12.688 3.849 -1.960 1.00 73.88 94 GLN A CA 1
ATOM 685 C C . GLN A 1 94 ? -13.478 4.503 -0.820 1.00 73.88 94 GLN A C 1
ATOM 687 O O . GLN A 1 94 ? -14.684 4.689 -0.949 1.00 73.88 94 GLN A O 1
ATOM 692 N N . GLN A 1 95 ? -12.839 4.894 0.289 1.00 66.69 95 GLN A N 1
ATOM 693 C CA . GLN A 1 95 ? -13.580 5.412 1.443 1.00 66.69 95 GLN A CA 1
ATOM 694 C C . GLN A 1 95 ? -12.692 6.236 2.370 1.00 66.69 95 GLN A C 1
ATOM 696 O O . GLN A 1 95 ? -11.543 5.872 2.606 1.00 66.69 95 GLN A O 1
ATOM 701 N N . ARG A 1 96 ? -13.245 7.324 2.923 1.00 67.75 96 ARG A N 1
ATOM 702 C CA . ARG A 1 96 ? -12.713 8.005 4.108 1.00 67.75 96 ARG A CA 1
ATOM 703 C C . ARG A 1 96 ? -13.684 7.759 5.258 1.00 67.75 96 ARG A C 1
ATOM 705 O O . ARG A 1 96 ? -14.796 8.281 5.226 1.00 67.75 96 ARG A O 1
ATOM 712 N N . GLY A 1 97 ? -13.300 6.942 6.230 1.00 69.38 97 GLY A N 1
ATOM 713 C CA . GLY A 1 97 ? -14.183 6.510 7.316 1.00 69.38 97 GLY A CA 1
ATOM 714 C C . GLY A 1 97 ? -13.588 6.724 8.704 1.00 69.38 97 GLY A C 1
ATOM 715 O O . GLY A 1 97 ? -12.451 7.162 8.855 1.00 69.38 97 GLY A O 1
ATOM 716 N N . GLN A 1 98 ? -14.369 6.393 9.734 1.00 68.06 98 GLN A N 1
ATOM 717 C CA . GLN A 1 98 ? -13.886 6.219 11.116 1.00 68.06 98 GLN A CA 1
ATOM 718 C C . GLN A 1 98 ? -13.794 4.735 11.500 1.00 68.06 98 GLN A C 1
ATOM 720 O O . GLN A 1 98 ? -13.793 4.376 12.677 1.00 68.06 98 GLN A O 1
ATOM 725 N N . GLU A 1 99 ? -13.766 3.854 10.504 1.00 73.00 99 GLU A N 1
ATOM 726 C CA . GLU A 1 99 ? -13.672 2.420 10.737 1.00 73.00 99 GLU A CA 1
ATOM 727 C C . GLU A 1 99 ? -12.304 2.062 11.330 1.00 73.00 99 GLU A C 1
ATOM 729 O O . GLU A 1 99 ? -11.301 2.771 11.177 1.00 73.00 99 GLU A O 1
ATOM 734 N N . ARG A 1 100 ? -12.248 0.943 12.048 1.00 80.69 100 ARG A N 1
ATOM 735 C CA . ARG A 1 100 ? -10.979 0.469 12.598 1.00 80.69 100 ARG A CA 1
ATOM 736 C C . ARG A 1 100 ? -10.098 -0.015 11.453 1.00 80.69 100 ARG A C 1
ATOM 738 O O . ARG A 1 100 ? -10.569 -0.694 10.552 1.00 80.69 100 ARG A O 1
ATOM 745 N N . ILE A 1 101 ? -8.815 0.315 11.514 1.00 87.75 101 ILE A N 1
ATOM 746 C CA . ILE A 1 101 ? -7.811 -0.200 10.583 1.00 87.75 101 ILE A CA 1
ATOM 747 C C . ILE A 1 101 ? -7.297 -1.534 11.140 1.00 87.75 101 ILE A C 1
ATOM 749 O O . ILE A 1 101 ? -6.955 -1.582 12.329 1.00 87.75 101 ILE A O 1
ATOM 753 N N . PRO A 1 102 ? -7.229 -2.605 10.333 1.00 89.00 102 PRO A N 1
ATOM 754 C CA . PRO A 1 102 ? -6.623 -3.855 10.776 1.00 89.00 102 PRO A CA 1
ATOM 755 C C . PRO A 1 102 ? -5.121 -3.647 11.010 1.00 89.00 102 PRO A C 1
ATOM 757 O O . PRO A 1 102 ? -4.487 -2.901 10.269 1.00 89.00 102 PRO A O 1
ATOM 760 N N . MET A 1 103 ? -4.533 -4.280 12.028 1.00 87.12 103 MET A N 1
ATOM 761 C CA . MET A 1 103 ? -3.092 -4.161 12.291 1.00 87.12 103 MET A CA 1
ATOM 762 C C . MET A 1 103 ? -2.281 -4.972 11.262 1.00 87.12 103 MET A C 1
ATOM 764 O O . MET A 1 103 ? -1.544 -4.371 10.487 1.00 87.12 103 MET A O 1
ATOM 768 N N . PRO A 1 104 ? -2.459 -6.302 11.177 1.00 87.50 104 PRO A N 1
ATOM 769 C CA . PRO A 1 104 ? -2.174 -7.069 9.966 1.00 87.50 104 PRO A CA 1
ATOM 770 C C . PRO A 1 104 ? -3.453 -7.516 9.241 1.00 87.50 104 PRO A C 1
ATOM 772 O O . PRO A 1 104 ? -4.518 -7.674 9.851 1.00 87.50 104 PRO A O 1
ATOM 775 N N . VAL A 1 105 ? -3.317 -7.797 7.944 1.00 88.50 105 VAL A N 1
ATOM 776 C CA . VAL A 1 105 ? -4.293 -8.568 7.163 1.00 88.50 105 VAL A CA 1
ATOM 777 C C . VAL A 1 105 ? -3.627 -9.863 6.717 1.00 88.50 105 VAL A C 1
ATOM 779 O O . VAL A 1 105 ? -2.538 -9.850 6.156 1.00 88.50 105 VAL A O 1
ATOM 782 N N . LEU A 1 106 ? -4.266 -10.988 7.015 1.00 86.94 106 LEU A N 1
ATOM 783 C CA . LEU A 1 106 ? -3.788 -12.318 6.655 1.00 86.94 106 LEU A CA 1
ATOM 784 C C . LEU A 1 106 ? -3.989 -12.580 5.150 1.00 86.94 106 LEU A C 1
ATOM 786 O O . LEU A 1 106 ? -4.894 -11.990 4.555 1.00 86.94 106 LEU A O 1
ATOM 790 N N . PRO A 1 107 ? -3.261 -13.541 4.544 1.00 83.56 107 PRO A N 1
ATOM 791 C CA . PRO A 1 107 ? -3.398 -13.872 3.117 1.00 83.56 107 PRO A CA 1
ATOM 792 C C . PRO A 1 107 ? -4.816 -14.269 2.678 1.00 83.56 107 PRO A C 1
ATOM 794 O O . PRO A 1 107 ? -5.185 -14.128 1.520 1.00 83.56 107 PRO A O 1
ATOM 797 N N . ASN A 1 108 ? -5.654 -14.755 3.599 1.00 84.69 108 ASN A N 1
ATOM 798 C CA . ASN A 1 108 ? -7.058 -15.063 3.307 1.00 84.69 108 ASN A CA 1
ATOM 799 C C . ASN A 1 108 ? -7.981 -13.821 3.336 1.00 84.69 108 ASN A C 1
ATOM 801 O O . ASN A 1 108 ? -9.201 -13.964 3.273 1.00 84.69 108 ASN A O 1
ATOM 805 N N . GLY A 1 109 ? -7.421 -12.616 3.484 1.00 85.00 109 GLY A N 1
ATOM 806 C CA . GLY A 1 109 ? -8.144 -11.350 3.597 1.00 85.00 109 GLY A CA 1
ATOM 807 C C . GLY A 1 109 ? -8.726 -11.060 4.984 1.00 85.00 109 GLY A C 1
ATOM 808 O O . GLY A 1 109 ? -9.460 -10.087 5.138 1.00 85.00 109 GLY A O 1
ATOM 809 N N . THR A 1 110 ? -8.438 -11.877 6.001 1.00 89.62 110 THR A N 1
ATOM 810 C CA . THR A 1 110 ? -8.908 -11.631 7.375 1.00 89.62 110 THR A CA 1
ATOM 811 C C . THR A 1 110 ? -8.023 -10.596 8.057 1.00 89.62 110 THR A C 1
ATOM 813 O O . THR A 1 110 ? -6.819 -10.796 8.187 1.00 89.62 110 THR A O 1
ATOM 816 N N . GLY A 1 111 ? -8.615 -9.503 8.524 1.00 90.62 111 GLY A N 1
ATOM 817 C CA . GLY A 1 111 ? -7.949 -8.488 9.329 1.00 90.62 111 GLY A CA 1
ATOM 818 C C . GLY A 1 111 ? -8.010 -8.810 10.820 1.00 90.62 111 GLY A C 1
ATOM 819 O O . GLY A 1 111 ? -9.030 -9.284 11.325 1.00 90.62 111 GLY A O 1
ATOM 820 N N . LEU A 1 112 ? -6.922 -8.512 11.528 1.00 91.38 112 LEU A N 1
ATOM 821 C CA . LEU A 1 112 ? -6.890 -8.490 12.988 1.00 91.38 112 LEU A CA 1
ATOM 822 C C . LEU A 1 112 ? -7.155 -7.058 13.461 1.00 91.38 112 LEU A C 1
ATOM 824 O O . LEU A 1 112 ? -6.342 -6.157 13.239 1.00 91.38 112 LEU A O 1
ATOM 828 N N . PHE A 1 113 ? -8.291 -6.844 14.117 1.00 90.56 113 PHE A N 1
ATOM 829 C CA . PHE A 1 113 ? -8.711 -5.528 14.583 1.00 90.56 113 PHE A CA 1
ATOM 830 C C . PHE A 1 113 ? -8.494 -5.401 16.090 1.00 90.56 113 PHE A C 1
ATOM 832 O O . PHE A 1 113 ? -8.952 -6.274 16.835 1.00 90.56 113 PHE A O 1
ATOM 839 N N . PRO A 1 114 ? -7.847 -4.320 16.565 1.00 87.25 114 PRO A N 1
ATOM 840 C CA . PRO A 1 114 ? -7.782 -4.049 17.994 1.00 87.25 114 PRO A CA 1
ATOM 841 C C . PRO A 1 114 ? -9.194 -3.794 18.518 1.00 87.25 114 PRO A C 1
ATOM 843 O O . PRO A 1 114 ? -10.023 -3.220 17.802 1.00 87.25 114 PRO A O 1
ATOM 846 N N . THR A 1 115 ? -9.470 -4.182 19.760 1.00 84.44 115 THR A N 1
ATOM 847 C CA . THR A 1 115 ? -10.718 -3.833 20.455 1.00 84.44 115 THR A CA 1
ATOM 848 C C . THR A 1 115 ? -10.528 -2.574 21.315 1.00 84.44 115 THR A C 1
ATOM 850 O O . THR A 1 115 ? -9.653 -1.755 21.034 1.00 84.44 115 THR A O 1
ATOM 853 N N . GLY A 1 116 ? -11.434 -2.299 22.257 1.00 82.44 116 GLY A N 1
ATOM 854 C CA . GLY A 1 116 ? -11.189 -1.289 23.293 1.00 82.44 116 GLY A CA 1
ATOM 855 C C . GLY A 1 116 ? -10.233 -1.785 24.385 1.00 82.44 116 GLY A C 1
ATOM 856 O O . GLY A 1 116 ? -9.656 -0.964 25.093 1.00 82.44 116 GLY A O 1
ATOM 857 N N . ASP A 1 117 ? -10.054 -3.104 24.496 1.00 88.50 117 ASP A N 1
ATOM 858 C CA . ASP A 1 117 ? -9.108 -3.751 25.399 1.00 88.50 117 ASP A CA 1
ATOM 859 C C . ASP A 1 117 ? -7.783 -4.015 24.650 1.00 88.50 117 ASP A C 1
ATOM 861 O O . ASP A 1 117 ? -7.802 -4.564 23.544 1.00 88.50 117 ASP A O 1
ATOM 865 N N . PRO A 1 118 ? -6.619 -3.624 25.205 1.00 83.44 118 PRO A N 1
ATOM 866 C CA . PRO A 1 118 ? -5.322 -3.796 24.546 1.00 83.44 118 PRO A CA 1
ATOM 867 C C . PRO A 1 118 ? -4.881 -5.261 24.373 1.00 83.44 118 PRO A C 1
ATOM 869 O O . PRO A 1 118 ? -3.948 -5.525 23.609 1.00 83.44 118 PRO A O 1
ATOM 872 N N . TYR A 1 119 ? -5.519 -6.207 25.066 1.00 88.25 119 TYR A N 1
ATOM 873 C CA . TYR A 1 119 ? -5.218 -7.637 24.993 1.00 88.25 119 TYR A CA 1
ATOM 874 C C . TYR A 1 119 ? -6.237 -8.429 24.171 1.00 88.25 119 TYR A C 1
ATOM 876 O O . TYR A 1 119 ? -6.019 -9.615 23.920 1.00 88.25 119 TYR A O 1
ATOM 884 N N . GLU A 1 120 ? -7.320 -7.795 23.718 1.00 91.12 120 GLU A N 1
ATOM 885 C CA . GLU A 1 120 ? -8.338 -8.444 22.899 1.00 91.12 120 GLU A CA 1
ATOM 886 C C . GLU A 1 120 ? -8.334 -7.925 21.464 1.00 91.12 120 GLU A C 1
ATOM 888 O O . GLU A 1 120 ? -8.276 -6.721 21.188 1.00 91.12 120 GLU A O 1
ATOM 893 N N . TYR A 1 121 ? -8.485 -8.871 20.540 1.00 89.88 121 TYR A N 1
ATOM 894 C CA . TYR A 1 121 ? -8.555 -8.626 19.110 1.00 89.88 121 TYR A CA 1
ATOM 895 C C . TYR A 1 121 ? -9.724 -9.395 18.510 1.00 89.88 121 TYR A C 1
ATOM 897 O O . TYR A 1 121 ? -10.052 -10.498 18.949 1.00 89.88 121 TYR A O 1
ATOM 905 N N . VAL A 1 122 ? -10.319 -8.830 17.464 1.00 92.69 122 VAL A N 1
ATOM 906 C CA . VAL A 1 122 ? -11.358 -9.499 16.678 1.00 92.69 122 VAL A CA 1
ATOM 907 C C . VAL A 1 122 ? -10.818 -9.791 15.287 1.00 92.69 122 VAL A C 1
ATOM 909 O O . VAL A 1 122 ? -10.168 -8.948 14.668 1.00 92.69 122 VAL A O 1
ATOM 912 N N . LEU A 1 123 ? -11.108 -10.994 14.799 1.00 92.06 123 LEU A N 1
ATOM 913 C CA . LEU A 1 123 ? -10.868 -11.381 13.416 1.00 92.06 123 LEU A CA 1
ATOM 914 C C . LEU A 1 123 ? -12.121 -11.090 12.595 1.00 92.06 123 LEU A C 1
ATOM 916 O O . LEU A 1 123 ? -13.204 -11.580 12.916 1.00 92.06 123 LEU A O 1
ATOM 920 N N . ALA A 1 124 ? -11.971 -10.303 11.537 1.00 89.06 124 ALA A N 1
ATOM 921 C CA . ALA A 1 124 ? -13.052 -10.009 10.605 1.00 89.06 124 ALA A CA 1
ATOM 922 C C . ALA A 1 124 ? -12.500 -9.792 9.196 1.00 89.06 124 ALA A C 1
ATOM 924 O O . ALA A 1 124 ? -11.345 -9.414 9.020 1.00 89.06 124 ALA A O 1
ATOM 925 N N . SER A 1 125 ? -13.323 -10.008 8.177 1.00 86.06 125 SER A N 1
ATOM 926 C CA . SER A 1 125 ? -12.991 -9.566 6.824 1.00 86.06 125 SER A CA 1
ATOM 927 C C . SER A 1 125 ? -13.332 -8.078 6.695 1.00 86.06 125 SER A C 1
ATOM 929 O O . SER A 1 125 ? -14.482 -7.716 6.959 1.00 86.06 125 SER A O 1
ATOM 931 N N . PRO A 1 126 ? -12.378 -7.210 6.311 1.00 77.94 126 PRO A N 1
ATOM 932 C CA . PRO A 1 126 ? -12.682 -5.827 5.971 1.00 77.94 126 PRO A CA 1
ATOM 933 C C . PRO A 1 126 ? -13.717 -5.809 4.842 1.00 77.94 126 PRO A C 1
ATOM 935 O O . PRO A 1 126 ? -13.526 -6.462 3.813 1.00 77.94 126 PRO A O 1
ATOM 938 N N . GLN A 1 127 ? -14.822 -5.093 5.042 1.00 70.94 127 GLN A N 1
ATOM 939 C CA . GLN A 1 127 ? -15.783 -4.863 3.969 1.00 70.94 127 GLN A CA 1
ATOM 940 C C . GLN A 1 127 ? -15.177 -3.820 3.032 1.00 70.94 127 GLN A C 1
ATOM 942 O O . GLN A 1 127 ? -14.901 -2.696 3.434 1.00 70.94 127 GLN A O 1
ATOM 947 N N . LEU A 1 128 ? -14.926 -4.216 1.789 1.00 67.75 128 LEU A N 1
ATOM 948 C CA . LEU A 1 128 ? -14.447 -3.334 0.724 1.00 67.75 128 LEU A CA 1
ATOM 949 C C . LEU A 1 128 ? -15.624 -3.029 -0.213 1.00 67.75 128 LEU A C 1
ATOM 951 O O . LEU A 1 128 ? -15.556 -3.270 -1.422 1.00 67.75 128 LEU A O 1
ATOM 955 N N . ASP A 1 129 ? -16.752 -2.618 0.376 1.00 51.09 129 ASP A N 1
ATOM 956 C CA . ASP A 1 129 ? -17.994 -2.340 -0.344 1.00 51.09 129 ASP A CA 1
ATOM 957 C C . ASP A 1 129 ? -17.757 -1.181 -1.326 1.00 51.09 129 ASP A C 1
ATOM 959 O O . ASP A 1 129 ? -17.706 -0.014 -0.952 1.00 51.09 129 ASP A O 1
ATOM 963 N N . GLY A 1 130 ? -17.550 -1.534 -2.598 1.00 45.47 130 GLY A N 1
ATOM 964 C CA . GLY A 1 130 ? -17.071 -0.622 -3.645 1.00 45.47 130 GLY A CA 1
ATOM 965 C C . GLY A 1 130 ? -16.161 -1.282 -4.691 1.00 45.47 130 GLY A C 1
ATOM 966 O O . GLY A 1 130 ? -15.999 -0.748 -5.783 1.00 45.47 130 GLY A O 1
ATOM 967 N N . LEU A 1 131 ? -15.633 -2.488 -4.433 1.00 44.16 131 LEU A N 1
ATOM 968 C CA . LEU A 1 131 ? -14.776 -3.257 -5.363 1.00 44.16 131 LEU A CA 1
ATOM 969 C C . LEU A 1 131 ? -15.483 -3.857 -6.594 1.00 44.16 131 LEU A C 1
ATOM 971 O O . LEU A 1 131 ? -14.904 -4.680 -7.309 1.00 44.16 131 LEU A O 1
ATOM 975 N N . LYS A 1 132 ? -16.731 -3.474 -6.883 1.00 33.88 132 LYS A N 1
ATOM 976 C CA . LYS A 1 132 ? -17.294 -3.767 -8.202 1.00 33.88 132 LYS A CA 1
ATOM 977 C C . LYS A 1 132 ? -16.671 -2.791 -9.189 1.00 33.88 132 LYS A C 1
ATOM 979 O O . LYS A 1 132 ? -17.169 -1.685 -9.362 1.00 33.88 132 LYS A O 1
ATOM 984 N N . ALA A 1 133 ? -15.614 -3.234 -9.865 1.00 37.91 133 ALA A N 1
ATOM 985 C CA . ALA A 1 133 ? -15.328 -2.743 -11.200 1.00 37.91 133 ALA A CA 1
ATOM 986 C C . ALA A 1 133 ? -16.583 -3.016 -12.042 1.00 37.91 133 ALA A C 1
ATOM 988 O O . ALA A 1 133 ? -16.821 -4.140 -12.490 1.00 37.91 133 ALA A O 1
ATOM 989 N N . GLU A 1 134 ? -17.450 -2.015 -12.185 1.00 31.44 134 GLU A N 1
ATOM 990 C CA . GLU A 1 134 ? -18.413 -2.021 -13.272 1.00 31.44 134 GLU A CA 1
ATOM 991 C C . GLU A 1 134 ? -17.595 -1.921 -14.560 1.00 31.44 134 GLU A C 1
ATOM 993 O O . GLU A 1 134 ? -17.247 -0.835 -15.014 1.00 31.44 134 GLU A O 1
ATOM 998 N N . ASN A 1 135 ? -17.251 -3.080 -15.124 1.00 34.69 135 ASN A N 1
ATOM 999 C CA . ASN A 1 135 ? -16.884 -3.182 -16.527 1.00 34.69 135 ASN A CA 1
ATOM 1000 C C . ASN A 1 135 ? -18.054 -2.604 -17.333 1.00 34.69 135 ASN A C 1
ATOM 1002 O O . ASN A 1 135 ? -19.121 -3.221 -17.405 1.00 34.69 135 ASN A O 1
ATOM 1006 N N . ARG A 1 136 ? -17.856 -1.418 -17.905 1.00 34.31 136 ARG A N 1
ATOM 1007 C CA . ARG A 1 136 ? -18.627 -0.926 -19.044 1.00 34.31 136 ARG A CA 1
ATOM 1008 C C . ARG A 1 136 ? -17.760 -0.976 -20.285 1.00 34.31 136 ARG A C 1
ATOM 1010 O O . ARG A 1 136 ? -16.581 -0.579 -20.179 1.00 34.31 136 ARG A O 1
#

Sequence (136 aa):
MSAHNPRTGAILAEFSGHLAGPSISNESSENLAVSSFRPPDGATMLTAIDPDSGMLWEQVLEGDTTPASASDKAIYLRV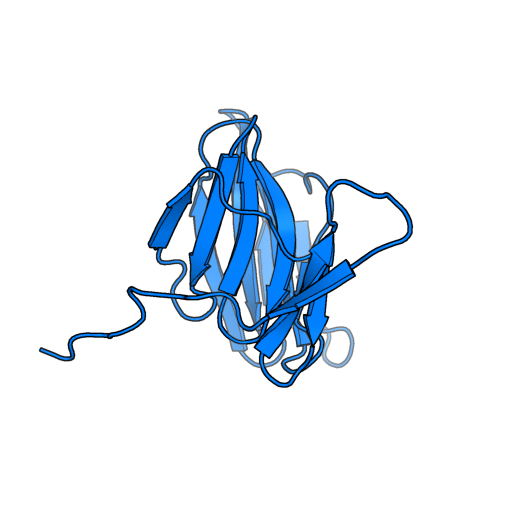GMGNVTITWSDGHQQQRGQERIPMPVLPNGTGLFPTGDPYEYVLASPQLDGLKAENR

Radius of gyration: 15.35 Å; chains: 1; bounding box: 38×37×44 Å